Protein AF-H0WYI9-F1 (afdb_monomer_lite)

InterPro domains:
  IPR003443 Interleukin-15/Interleukin-21 family [PTHR14356] (4-104)
  IPR009079 Four-helical cytokine-like, core [G3DSA:1.20.1250.70] (22-113)
  IPR009079 Four-helical cytokine-like, core [SSF47266] (25-111)

Sequence (113 aa):
MQRIVICLMVIFLGTLVHKSSSQHQDRFMIRLRQLIDIVDQLKNYVNFLDPESLPAPQDVKRHCEQSAFSCFQETRLKPANAGNNEKTINLLIKKLKRKLPLTNTGRQRKHRL

Foldseek 3Di:
DVVVVVVVVVVVVVVVVPPCQVVLVVQLVVLVVVLVVLVVVVVVCPVQKDPDDADQDDPQDPPCVLVNLQSVLPTPIATHPCVPCRVVNVVSNVSSNDDGRDHPVVVVVVVPD

Organism: Otolemur garnettii (NCBI:txid30611)

Radius of gyration: 22.05 Å; chains: 1; bounding box: 76×28×42 Å

pLDDT: mean 79.28, std 16.28, range [38.94, 96.25]

Secondary structure (DSSP, 8-state):
-HHHHHHHHHHHHHHGGG-HHHHHHHHHHHHHHHHHHHHHHHHTTGGGB---------SPPTT-HHHHHHHHHHS---BSS-GGGHHHHHHHHHHHHSPPPP-HHHHGGGG--

Structure (mmCIF, N/CA/C/O backbone):
data_AF-H0WYI9-F1
#
_entry.id   AF-H0WYI9-F1
#
loop_
_atom_site.group_PDB
_atom_site.id
_atom_site.type_symbol
_atom_site.label_atom_id
_atom_site.label_alt_id
_atom_site.label_comp_id
_atom_site.label_asym_id
_atom_site.label_entity_id
_atom_site.label_seq_id
_atom_site.pdbx_PDB_ins_code
_atom_site.Cartn_x
_atom_site.Cartn_y
_atom_site.Cartn_z
_atom_site.occupancy
_atom_site.B_iso_or_equiv
_atom_site.auth_seq_id
_atom_site.auth_comp_id
_atom_site.auth_asym_id
_atom_site.auth_atom_id
_atom_site.pdbx_PDB_model_num
ATOM 1 N N . MET A 1 1 ? 59.918 14.418 4.887 1.00 56.28 1 MET A N 1
ATOM 2 C CA . MET A 1 1 ? 58.907 13.370 5.163 1.00 56.28 1 MET A CA 1
ATOM 3 C C . MET A 1 1 ? 57.542 13.907 5.611 1.00 56.28 1 MET A C 1
ATOM 5 O O . MET A 1 1 ? 56.546 13.416 5.108 1.00 56.28 1 MET A O 1
ATOM 9 N N . GLN A 1 2 ? 57.440 14.923 6.480 1.00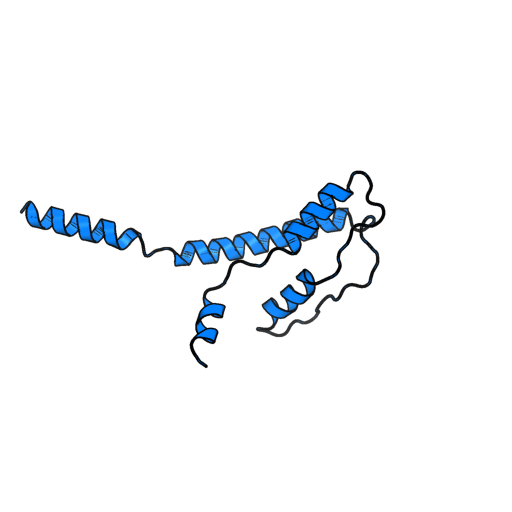 59.66 2 GLN A N 1
ATOM 10 C CA . GLN A 1 2 ? 56.139 15.397 7.010 1.00 59.66 2 GLN A CA 1
ATOM 11 C C . GLN A 1 2 ? 55.161 15.985 5.968 1.00 59.66 2 GLN A C 1
ATOM 13 O O . GLN A 1 2 ? 53.961 15.750 6.067 1.00 59.66 2 GLN A O 1
ATOM 18 N N . ARG A 1 3 ? 55.642 16.699 4.936 1.00 62.12 3 ARG A N 1
ATOM 19 C CA . ARG A 1 3 ? 54.761 17.319 3.919 1.00 62.12 3 ARG A CA 1
ATOM 20 C C . ARG A 1 3 ? 53.979 16.299 3.073 1.00 62.12 3 ARG A C 1
ATOM 22 O O . ARG A 1 3 ? 52.841 16.566 2.713 1.00 62.12 3 ARG A O 1
ATOM 29 N N . ILE A 1 4 ? 54.552 15.120 2.816 1.00 69.94 4 ILE A N 1
ATOM 30 C CA . ILE A 1 4 ? 53.912 14.048 2.028 1.00 69.94 4 ILE A CA 1
ATOM 31 C C . ILE A 1 4 ? 52.753 13.416 2.814 1.00 69.94 4 ILE A C 1
ATOM 33 O O . ILE A 1 4 ? 51.698 13.145 2.249 1.00 69.94 4 ILE A O 1
ATOM 37 N N . VAL A 1 5 ? 52.919 13.246 4.130 1.00 66.00 5 VAL A N 1
ATOM 38 C CA . VAL A 1 5 ? 51.889 12.677 5.016 1.00 66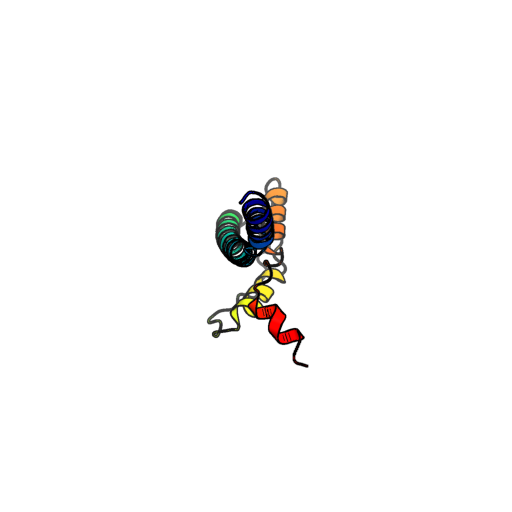.00 5 VAL A CA 1
ATOM 39 C C . VAL A 1 5 ? 50.652 13.578 5.069 1.00 66.00 5 VAL A C 1
ATOM 41 O O . VAL A 1 5 ? 49.529 13.085 5.013 1.00 66.00 5 VAL A O 1
ATOM 44 N N . ILE A 1 6 ? 50.854 14.900 5.098 1.00 67.69 6 ILE A N 1
ATOM 45 C CA . ILE A 1 6 ? 49.763 15.885 5.083 1.00 67.69 6 ILE A CA 1
ATOM 46 C C . ILE A 1 6 ? 48.995 15.819 3.755 1.00 67.69 6 ILE A C 1
ATOM 48 O O . ILE A 1 6 ? 47.768 15.766 3.763 1.00 67.69 6 ILE A O 1
ATOM 52 N N . CYS A 1 7 ? 49.691 15.752 2.616 1.00 63.34 7 CYS A N 1
ATOM 53 C CA . CYS A 1 7 ? 49.038 15.618 1.310 1.00 63.34 7 CYS A CA 1
ATOM 54 C C . CYS A 1 7 ? 48.232 14.315 1.191 1.00 63.34 7 CYS A C 1
ATOM 56 O O . CYS A 1 7 ? 47.116 14.337 0.676 1.00 63.34 7 CYS A O 1
ATOM 58 N N . LEU A 1 8 ? 48.752 13.199 1.713 1.00 65.94 8 LEU A N 1
ATOM 59 C CA . LEU A 1 8 ? 48.025 11.928 1.738 1.00 65.94 8 LEU A CA 1
ATOM 60 C C . LEU A 1 8 ? 46.772 12.005 2.623 1.00 65.94 8 LEU A C 1
ATOM 62 O O . LEU A 1 8 ? 45.712 11.548 2.199 1.00 65.94 8 LEU A O 1
ATOM 66 N N . MET A 1 9 ? 46.841 12.646 3.796 1.00 64.12 9 MET A N 1
ATOM 67 C CA . MET A 1 9 ? 45.665 12.841 4.659 1.00 64.12 9 MET A CA 1
ATOM 68 C C . MET A 1 9 ? 44.536 13.605 3.951 1.00 64.12 9 MET A C 1
ATOM 70 O O . MET A 1 9 ? 43.377 13.203 4.041 1.00 64.12 9 MET A O 1
ATOM 74 N N . VAL A 1 10 ? 44.858 14.659 3.194 1.00 63.19 10 VAL A N 1
ATOM 75 C CA . VAL A 1 10 ? 43.852 15.452 2.461 1.00 63.19 10 VAL A CA 1
ATOM 76 C C . VAL A 1 10 ? 43.181 14.632 1.348 1.00 63.19 10 VAL A C 1
ATOM 78 O O . VAL A 1 10 ? 41.969 14.737 1.152 1.00 63.19 10 VAL A O 1
ATOM 81 N N . ILE A 1 11 ? 43.927 13.757 0.664 1.00 62.38 11 ILE A N 1
ATOM 82 C CA . ILE A 1 11 ? 43.381 12.867 -0.377 1.00 62.38 11 ILE A CA 1
ATOM 83 C C . ILE A 1 11 ? 42.429 11.820 0.235 1.00 62.38 11 ILE A C 1
ATOM 85 O O . ILE A 1 11 ? 41.360 11.546 -0.319 1.00 62.38 11 ILE A O 1
ATOM 89 N N . PHE A 1 12 ? 42.759 11.267 1.407 1.00 55.88 12 PHE A N 1
ATOM 90 C CA . PHE A 1 12 ? 41.886 10.311 2.101 1.00 55.88 12 PHE A CA 1
ATOM 91 C C . PHE A 1 12 ? 40.624 10.963 2.693 1.00 55.88 12 PHE A C 1
ATOM 93 O O . PHE A 1 12 ? 39.555 10.355 2.646 1.00 55.88 12 PHE A O 1
ATOM 100 N N . LEU A 1 13 ? 40.694 12.212 3.170 1.00 58.38 13 LEU A N 1
ATOM 101 C CA . LEU A 1 13 ? 39.500 12.948 3.613 1.00 58.38 13 LEU A CA 1
ATOM 102 C C . LEU A 1 13 ? 38.566 13.327 2.448 1.00 58.38 13 LEU A C 1
ATOM 104 O O . LEU A 1 13 ? 37.346 13.304 2.615 1.00 58.38 13 LEU A O 1
ATOM 108 N N . GLY A 1 14 ? 39.106 13.626 1.262 1.00 54.44 14 GLY A N 1
ATOM 109 C CA . GLY A 1 14 ? 38.304 13.966 0.078 1.00 54.44 14 GLY A CA 1
ATOM 110 C C . GLY A 1 14 ? 37.575 12.776 -0.564 1.00 54.44 14 GLY A C 1
ATOM 111 O O . GLY A 1 14 ? 36.521 12.948 -1.175 1.00 54.44 14 GLY A O 1
ATOM 112 N N . THR A 1 15 ? 38.091 11.554 -0.407 1.00 54.62 15 THR A N 1
ATOM 113 C CA . THR A 1 15 ? 37.552 10.347 -1.068 1.00 54.62 15 THR A CA 1
ATOM 114 C C . THR A 1 15 ? 36.407 9.668 -0.307 1.00 54.62 15 THR A C 1
ATOM 116 O O . THR A 1 15 ? 35.637 8.910 -0.901 1.00 54.62 15 THR A O 1
ATOM 119 N N . LEU A 1 16 ? 36.206 9.988 0.977 1.00 52.66 16 LEU A N 1
ATOM 120 C CA . LEU A 1 16 ? 35.106 9.445 1.791 1.00 52.66 16 LEU A CA 1
ATOM 121 C C . LEU A 1 16 ? 33.715 9.980 1.402 1.00 52.66 16 LEU A C 1
ATOM 123 O O . LEU A 1 16 ? 32.702 9.375 1.750 1.00 52.66 16 LEU A O 1
ATOM 127 N N . VAL A 1 17 ? 33.642 11.066 0.627 1.00 52.84 17 VAL A N 1
ATOM 128 C CA . VAL A 1 17 ? 32.374 11.698 0.211 1.00 52.84 17 VAL A CA 1
ATOM 129 C C . VAL A 1 17 ? 31.723 10.992 -0.996 1.00 52.84 17 VAL A C 1
ATOM 131 O O . VAL A 1 17 ? 30.583 11.284 -1.351 1.00 52.84 17 VAL A O 1
ATOM 134 N N . HIS A 1 18 ? 32.389 10.025 -1.638 1.00 49.97 18 HIS A N 1
ATOM 135 C CA . HIS A 1 18 ? 31.904 9.403 -2.885 1.00 49.97 18 HIS A CA 1
ATOM 136 C C . HIS A 1 18 ? 31.195 8.044 -2.739 1.00 49.97 18 HIS A C 1
ATOM 138 O O . HIS A 1 18 ? 30.961 7.358 -3.732 1.00 49.97 18 HIS A O 1
ATOM 144 N N . LYS A 1 19 ? 30.752 7.661 -1.533 1.00 48.06 19 LYS A N 1
ATOM 145 C CA . LYS A 1 19 ? 30.057 6.376 -1.289 1.00 48.06 19 LYS A CA 1
ATOM 146 C C . LYS A 1 19 ? 28.546 6.503 -1.021 1.00 48.06 19 LYS A C 1
ATOM 148 O O . LYS A 1 19 ? 27.987 5.764 -0.221 1.00 48.06 19 LYS A O 1
ATOM 153 N N . SER A 1 20 ? 27.857 7.427 -1.694 1.00 54.81 20 SER A N 1
ATOM 154 C CA . SER A 1 20 ? 26.411 7.664 -1.497 1.00 54.81 20 SER A CA 1
ATOM 155 C C . SER A 1 20 ? 25.484 6.718 -2.281 1.00 54.81 20 SER A C 1
ATOM 157 O O . SER A 1 20 ? 24.269 6.738 -2.071 1.00 54.81 20 SER A O 1
ATOM 159 N N . SER A 1 21 ? 26.014 5.876 -3.181 1.00 56.03 21 SER A N 1
ATOM 160 C CA . SER A 1 21 ? 25.177 5.023 -4.043 1.00 56.03 21 SER A CA 1
ATOM 161 C C . SER A 1 21 ? 24.567 3.818 -3.312 1.00 56.03 21 SER A C 1
ATOM 163 O O . SER A 1 21 ? 23.401 3.503 -3.561 1.00 56.03 21 SER A O 1
ATOM 165 N N . SER A 1 22 ? 25.294 3.194 -2.375 1.00 58.06 22 SER A N 1
ATOM 166 C CA . SER A 1 22 ? 24.804 2.039 -1.603 1.00 58.06 22 SER A CA 1
ATOM 167 C C . SER A 1 22 ? 23.662 2.432 -0.666 1.00 58.06 22 SER A C 1
ATOM 169 O O . SER A 1 22 ? 22.606 1.805 -0.675 1.00 58.06 22 SER A O 1
ATOM 171 N N . GLN A 1 23 ? 23.801 3.565 0.031 1.00 62.31 23 GLN A N 1
ATOM 172 C CA . GLN A 1 23 ? 22.773 4.086 0.937 1.00 62.31 23 GLN A CA 1
ATOM 173 C C . GLN A 1 23 ? 21.431 4.352 0.223 1.00 62.31 23 GLN A C 1
ATOM 175 O O . GLN A 1 23 ? 20.361 4.263 0.830 1.00 62.31 23 GLN A O 1
ATOM 180 N N . HIS A 1 24 ? 21.457 4.677 -1.075 1.00 59.62 24 HIS A N 1
ATOM 181 C CA . HIS A 1 24 ? 20.240 4.913 -1.853 1.00 59.62 24 HIS A CA 1
ATOM 182 C C . HIS A 1 24 ? 19.499 3.615 -2.208 1.00 59.62 24 HIS A C 1
ATOM 184 O O . HIS A 1 24 ? 18.270 3.569 -2.101 1.00 59.62 24 HIS A O 1
ATOM 190 N N . GLN A 1 25 ? 20.232 2.558 -2.582 1.00 65.88 25 GLN A N 1
ATOM 191 C CA . GLN A 1 25 ? 19.657 1.226 -2.810 1.00 65.88 25 GLN A CA 1
ATOM 192 C C . GLN A 1 25 ? 19.065 0.650 -1.521 1.00 65.88 25 GLN A C 1
ATOM 194 O O . GLN A 1 25 ? 17.937 0.148 -1.541 1.00 65.88 25 GLN A O 1
ATOM 199 N N . ASP A 1 26 ? 19.752 0.831 -0.393 1.00 79.50 26 ASP A N 1
ATOM 200 C CA . ASP A 1 26 ? 19.247 0.416 0.916 1.00 79.50 26 ASP A CA 1
ATOM 201 C C . ASP A 1 26 ? 17.920 1.110 1.240 1.00 79.50 26 ASP A C 1
ATOM 203 O O . ASP A 1 26 ? 16.947 0.465 1.632 1.00 79.50 26 ASP A O 1
ATOM 207 N N . ARG A 1 27 ? 17.819 2.422 0.984 1.00 84.75 27 ARG A N 1
ATOM 208 C CA . ARG A 1 27 ? 16.591 3.190 1.240 1.00 84.75 27 ARG A CA 1
ATOM 209 C C . ARG A 1 27 ? 15.403 2.709 0.407 1.00 84.75 27 ARG A C 1
ATOM 211 O O . ARG A 1 27 ? 14.275 2.708 0.904 1.00 84.75 27 ARG A O 1
ATOM 218 N N . PHE A 1 28 ? 15.636 2.324 -0.846 1.00 85.06 28 PHE A N 1
ATOM 219 C CA . PHE A 1 28 ? 14.595 1.771 -1.711 1.00 85.06 28 PHE A CA 1
ATOM 220 C C . PHE A 1 28 ? 14.098 0.415 -1.193 1.00 85.06 28 PHE A C 1
A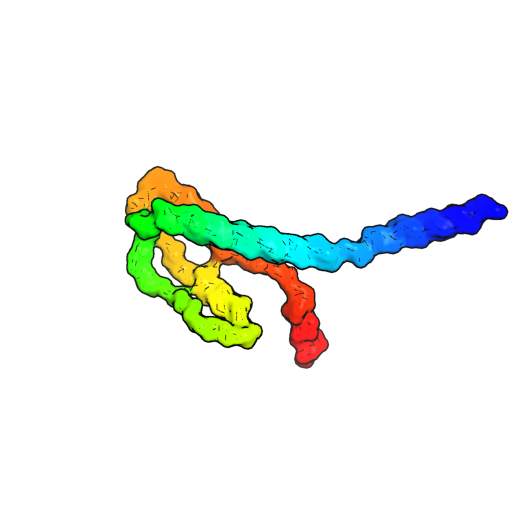TOM 222 O O . PHE A 1 28 ? 12.893 0.228 -1.024 1.00 85.06 28 PHE A O 1
ATOM 229 N N . MET A 1 29 ? 15.012 -0.495 -0.850 1.00 85.88 29 MET A N 1
ATOM 230 C CA . MET A 1 29 ? 14.649 -1.819 -0.332 1.00 85.88 29 MET A CA 1
ATOM 231 C C . MET A 1 29 ? 13.956 -1.745 1.031 1.00 85.88 29 MET A C 1
ATOM 233 O O . MET A 1 29 ? 12.957 -2.431 1.254 1.00 85.88 29 MET A O 1
ATOM 237 N N . ILE A 1 30 ? 14.419 -0.861 1.920 1.00 90.75 30 ILE A N 1
ATOM 238 C CA . ILE A 1 30 ? 13.746 -0.571 3.194 1.00 90.75 30 ILE A CA 1
ATOM 239 C C . ILE A 1 30 ? 12.310 -0.112 2.936 1.00 90.75 30 ILE A C 1
ATOM 241 O O . ILE A 1 30 ? 11.378 -0.580 3.590 1.00 90.75 30 ILE A O 1
ATOM 245 N N . ARG A 1 31 ? 12.110 0.773 1.954 1.00 92.06 31 ARG A N 1
ATOM 246 C CA . ARG A 1 31 ? 10.780 1.272 1.614 1.00 92.06 31 ARG A CA 1
ATOM 247 C C . ARG A 1 31 ? 9.856 0.170 1.092 1.00 92.06 31 ARG A C 1
ATOM 249 O O . ARG A 1 31 ? 8.685 0.172 1.463 1.00 92.06 31 ARG A O 1
ATOM 256 N N . LEU A 1 32 ? 10.352 -0.754 0.272 1.00 89.56 32 LEU A N 1
ATOM 257 C CA . LEU A 1 32 ? 9.557 -1.891 -0.205 1.00 89.56 32 LEU A CA 1
ATOM 258 C C . LEU A 1 32 ? 9.113 -2.797 0.947 1.00 89.56 32 LEU A C 1
ATOM 260 O O . LEU A 1 32 ? 7.938 -3.141 1.028 1.00 89.56 32 LEU A O 1
ATOM 264 N N . ARG A 1 33 ? 10.015 -3.108 1.886 1.00 92.56 33 ARG A N 1
ATOM 265 C CA . ARG A 1 33 ? 9.664 -3.885 3.088 1.00 92.56 33 ARG A CA 1
ATOM 266 C C . ARG A 1 33 ? 8.591 -3.187 3.922 1.00 92.56 33 ARG A C 1
ATOM 268 O O . ARG A 1 33 ? 7.620 -3.816 4.318 1.00 92.56 33 ARG A O 1
ATOM 275 N N . GLN A 1 34 ? 8.727 -1.875 4.122 1.00 93.38 34 GLN A N 1
ATOM 276 C CA . GLN A 1 34 ? 7.714 -1.080 4.821 1.00 93.38 34 GLN A CA 1
ATOM 277 C C . GLN A 1 34 ? 6.360 -1.094 4.109 1.00 93.38 34 GLN A C 1
ATOM 279 O O . GLN A 1 34 ? 5.331 -1.080 4.769 1.00 93.38 34 GLN A O 1
ATOM 284 N N . LEU A 1 35 ? 6.338 -1.079 2.774 1.00 93.75 35 LEU A N 1
ATOM 285 C CA . LEU A 1 35 ? 5.089 -1.139 2.015 1.00 93.75 35 LEU A CA 1
ATOM 286 C C . LEU A 1 35 ? 4.369 -2.475 2.215 1.00 93.75 35 LEU A C 1
ATOM 288 O O . LEU A 1 35 ? 3.156 -2.462 2.392 1.00 93.75 35 LEU A O 1
ATOM 292 N N . ILE A 1 36 ? 5.104 -3.589 2.248 1.00 93.94 36 ILE A N 1
ATOM 293 C CA . ILE A 1 36 ? 4.540 -4.914 2.543 1.00 93.94 36 ILE A CA 1
ATOM 294 C C . ILE A 1 36 ? 3.915 -4.928 3.945 1.00 93.94 36 ILE A C 1
ATOM 296 O O . ILE A 1 36 ? 2.762 -5.318 4.083 1.00 93.94 36 ILE A O 1
ATOM 300 N N . ASP A 1 37 ? 4.631 -4.424 4.953 1.00 96.00 37 ASP A N 1
ATOM 301 C CA . ASP A 1 37 ? 4.136 -4.324 6.335 1.00 96.00 37 ASP A CA 1
ATOM 302 C C . ASP A 1 37 ? 2.894 -3.415 6.453 1.00 96.00 37 ASP A C 1
ATOM 304 O O . ASP A 1 37 ? 1.908 -3.771 7.090 1.00 96.00 37 ASP A O 1
ATOM 308 N N . ILE A 1 38 ? 2.878 -2.269 5.762 1.00 94.50 38 ILE A N 1
ATOM 309 C CA . ILE A 1 38 ? 1.702 -1.381 5.714 1.00 94.50 38 ILE A CA 1
ATOM 310 C C . ILE A 1 38 ? 0.490 -2.090 5.102 1.00 94.50 38 ILE A C 1
ATOM 312 O O . ILE A 1 38 ? -0.620 -1.940 5.613 1.00 94.50 38 ILE A O 1
ATOM 316 N N . VAL A 1 39 ? 0.682 -2.821 3.999 1.00 93.12 39 VAL A N 1
ATOM 317 C CA . VAL A 1 39 ? -0.401 -3.579 3.357 1.00 93.12 39 VAL A CA 1
ATOM 318 C C . VAL A 1 39 ? -0.906 -4.668 4.294 1.00 93.12 39 VAL A C 1
ATOM 320 O O . VAL A 1 39 ? -2.115 -4.842 4.415 1.00 93.12 39 VAL A O 1
ATOM 323 N N . ASP A 1 40 ? -0.008 -5.361 4.990 1.00 96.25 40 ASP A N 1
ATOM 324 C CA . ASP A 1 40 ? -0.391 -6.404 5.935 1.00 96.25 40 ASP A CA 1
ATOM 325 C C . ASP A 1 40 ? -1.182 -5.845 7.125 1.00 96.25 40 ASP A C 1
ATOM 327 O O . ASP A 1 40 ? -2.239 -6.369 7.471 1.00 96.25 40 ASP A O 1
ATOM 331 N N . GLN A 1 41 ? -0.771 -4.692 7.658 1.00 95.62 41 GLN A N 1
ATOM 332 C CA . GLN A 1 41 ? -1.539 -3.973 8.676 1.00 95.62 41 GLN A CA 1
ATOM 333 C C . GLN A 1 41 ? -2.909 -3.514 8.162 1.00 95.62 41 GLN A C 1
ATOM 335 O O . GLN A 1 41 ? -3.889 -3.605 8.898 1.00 95.62 41 GLN A O 1
ATOM 340 N N . LEU A 1 42 ? -3.005 -3.037 6.914 1.00 92.75 42 LEU A N 1
ATOM 341 C CA . LEU A 1 42 ? -4.274 -2.606 6.315 1.00 92.75 42 LEU A CA 1
ATOM 342 C C . LEU A 1 42 ? -5.277 -3.755 6.147 1.00 92.75 42 LEU A C 1
ATOM 344 O O . LEU A 1 42 ? -6.475 -3.505 6.271 1.00 92.75 42 LEU A O 1
ATOM 348 N N . LYS A 1 43 ? -4.826 -5.001 5.935 1.00 93.06 43 LYS A N 1
ATOM 349 C CA . LYS A 1 43 ? -5.724 -6.171 5.858 1.00 93.06 43 LYS A CA 1
ATOM 350 C C . LYS A 1 43 ? -6.559 -6.343 7.126 1.00 93.06 43 LYS A C 1
ATOM 352 O O . LYS A 1 43 ? -7.736 -6.678 7.033 1.00 93.06 43 LYS A O 1
ATOM 357 N N . ASN A 1 44 ? -5.989 -6.039 8.293 1.00 94.81 44 ASN A N 1
ATOM 358 C CA . ASN A 1 44 ? -6.700 -6.115 9.575 1.00 94.81 44 ASN A CA 1
ATOM 359 C C . ASN A 1 44 ? -7.854 -5.105 9.681 1.00 94.81 44 ASN A C 1
ATOM 361 O O . ASN A 1 44 ? -8.715 -5.238 10.547 1.00 94.81 44 ASN A O 1
ATOM 365 N N . TYR A 1 45 ? -7.886 -4.106 8.796 1.00 92.75 45 TYR A N 1
ATOM 366 C CA . TYR A 1 45 ? -8.917 -3.078 8.748 1.00 92.75 45 TYR A CA 1
ATOM 367 C C . TYR A 1 45 ? -9.830 -3.194 7.524 1.00 92.75 45 TYR A C 1
ATOM 369 O O . TYR A 1 45 ? -10.574 -2.255 7.267 1.00 92.75 45 TYR A O 1
ATOM 377 N N . VAL A 1 46 ? -9.816 -4.310 6.779 1.00 91.31 46 VAL A N 1
ATOM 378 C CA . VAL A 1 46 ? -10.567 -4.443 5.513 1.00 91.31 46 VAL A CA 1
ATOM 379 C C . VAL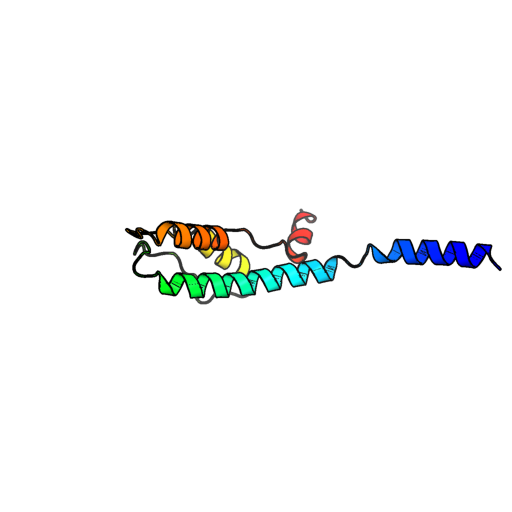 A 1 46 ? -12.065 -4.140 5.651 1.00 91.31 46 VAL A C 1
ATOM 381 O O . VAL A 1 46 ? -12.644 -3.512 4.775 1.00 91.31 46 VAL A O 1
ATOM 384 N N . ASN A 1 47 ? -12.666 -4.476 6.796 1.00 91.94 47 ASN A N 1
ATOM 385 C CA . ASN A 1 47 ? -14.080 -4.210 7.090 1.00 91.94 47 ASN A CA 1
ATOM 386 C C . ASN A 1 47 ? -14.397 -2.722 7.337 1.00 91.94 47 ASN A C 1
ATOM 388 O O . ASN A 1 47 ? -15.561 -2.340 7.380 1.00 91.94 47 ASN A O 1
ATOM 392 N N . PHE A 1 48 ? -13.368 -1.896 7.532 1.00 92.06 48 PHE A N 1
ATOM 393 C CA . PHE A 1 48 ? -13.457 -0.449 7.741 1.00 92.06 48 PHE A CA 1
ATOM 394 C C . PHE A 1 48 ? -12.933 0.336 6.531 1.00 92.06 48 PHE A C 1
ATOM 396 O O . PHE A 1 48 ? -12.646 1.530 6.645 1.00 92.06 48 PHE A O 1
ATOM 403 N N . LEU A 1 49 ? -12.732 -0.331 5.393 1.00 90.69 49 LEU A N 1
ATOM 404 C CA . LEU A 1 49 ? -12.347 0.283 4.127 1.00 90.69 49 LEU A CA 1
ATOM 405 C C . LEU A 1 49 ? -13.562 0.332 3.202 1.00 90.69 49 LEU A C 1
ATOM 407 O O . LEU A 1 49 ? -14.447 -0.518 3.274 1.00 90.69 49 LEU A O 1
ATOM 411 N N . ASP A 1 50 ? -13.600 1.349 2.348 1.00 89.00 50 ASP A N 1
ATOM 412 C CA . ASP A 1 50 ? -14.625 1.479 1.315 1.00 89.00 50 ASP A CA 1
ATOM 413 C C . ASP A 1 50 ? -14.591 0.242 0.391 1.00 89.00 50 ASP A C 1
ATOM 415 O O . ASP A 1 50 ? -13.517 -0.074 -0.133 1.00 89.00 50 ASP A O 1
ATOM 419 N N . PRO A 1 51 ? -15.717 -0.477 0.195 1.00 83.19 51 PRO A N 1
ATOM 420 C CA . PRO A 1 51 ? -15.776 -1.672 -0.648 1.00 83.19 51 PRO A CA 1
ATOM 421 C C . PRO A 1 51 ? -15.669 -1.382 -2.157 1.00 83.19 51 PRO A C 1
ATOM 423 O O . PRO A 1 51 ? -15.867 -2.292 -2.964 1.00 83.19 51 PRO A O 1
ATOM 426 N N . GLU A 1 52 ? -15.377 -0.140 -2.561 1.00 85.19 52 GLU A N 1
ATOM 427 C CA . GLU A 1 52 ? -15.115 0.236 -3.953 1.00 85.19 52 GLU A CA 1
ATOM 428 C C . GLU A 1 52 ? -14.110 -0.722 -4.622 1.00 85.19 52 GLU A C 1
ATOM 430 O O . GLU A 1 52 ? -13.049 -1.047 -4.083 1.00 85.19 52 GLU A O 1
ATOM 435 N N . SER A 1 53 ? -14.436 -1.169 -5.838 1.00 79.81 53 SER A N 1
ATOM 436 C CA . SER A 1 53 ? -13.519 -1.985 -6.631 1.00 79.81 53 SER A CA 1
ATOM 437 C C . SER A 1 53 ? -12.321 -1.135 -7.054 1.00 79.81 53 SER A C 1
ATOM 439 O O . SER A 1 53 ? -12.441 -0.214 -7.863 1.00 79.81 53 SER A O 1
ATOM 441 N N . LEU A 1 54 ? -11.155 -1.434 -6.486 1.00 87.88 54 LEU A N 1
ATOM 442 C CA . LEU A 1 54 ? -9.915 -0.733 -6.792 1.00 87.88 54 LEU A CA 1
ATOM 443 C C . LEU A 1 54 ? -9.141 -1.456 -7.901 1.00 87.88 54 LEU A C 1
ATOM 445 O O . LEU A 1 54 ? -9.106 -2.689 -7.927 1.00 87.88 54 LEU A O 1
ATOM 449 N N . PRO A 1 55 ? -8.459 -0.719 -8.795 1.00 86.31 55 PRO A N 1
ATOM 450 C CA . PRO A 1 55 ? -7.631 -1.339 -9.813 1.00 86.31 55 PRO A CA 1
ATOM 451 C C . PRO A 1 55 ? -6.460 -2.067 -9.146 1.00 86.31 55 PRO A C 1
ATOM 453 O O . PRO A 1 55 ? -5.647 -1.466 -8.442 1.00 86.31 55 PRO A O 1
ATOM 456 N N . ALA A 1 56 ? -6.371 -3.368 -9.402 1.00 89.25 56 ALA A N 1
ATOM 457 C CA . ALA A 1 56 ? -5.310 -4.234 -8.911 1.00 89.25 56 ALA A CA 1
ATOM 458 C C . ALA A 1 56 ? -4.623 -4.910 -10.106 1.00 89.25 56 ALA A C 1
ATOM 460 O O . ALA A 1 56 ? -5.099 -5.946 -10.569 1.00 89.25 56 ALA A O 1
ATOM 461 N N . PRO A 1 57 ? -3.540 -4.319 -10.648 1.00 90.31 57 PRO A N 1
ATOM 462 C CA . PRO A 1 57 ? -2.763 -4.932 -11.718 1.00 90.31 57 PRO A CA 1
ATOM 463 C C . PRO A 1 57 ? -2.347 -6.372 -11.382 1.00 90.31 57 PRO A C 1
ATOM 465 O O . PRO A 1 57 ? -1.673 -6.608 -10.379 1.00 90.31 57 PRO A O 1
ATOM 468 N N . GLN A 1 58 ? -2.729 -7.313 -12.244 1.00 91.06 58 GLN A N 1
ATOM 469 C CA . GLN A 1 58 ? -2.308 -8.717 -12.211 1.00 91.06 58 GLN A CA 1
ATOM 470 C C . GLN A 1 58 ? -1.362 -8.987 -13.389 1.00 91.06 58 GLN A C 1
ATOM 472 O O . GLN A 1 58 ? -1.367 -8.236 -14.366 1.00 91.06 58 GLN A O 1
ATOM 477 N N . ASP A 1 59 ? -0.513 -10.012 -13.272 1.00 92.56 59 ASP A N 1
ATOM 478 C CA . ASP A 1 59 ? 0.414 -10.451 -14.331 1.00 92.56 59 ASP A CA 1
ATOM 479 C C . ASP A 1 59 ? 1.257 -9.319 -14.942 1.00 92.56 59 ASP A C 1
ATOM 481 O O . ASP A 1 59 ? 1.412 -9.176 -16.160 1.00 92.56 59 ASP A O 1
ATOM 485 N N . VAL A 1 60 ? 1.807 -8.470 -14.070 1.00 91.19 60 VAL A N 1
ATOM 486 C CA . VAL A 1 60 ? 2.588 -7.302 -14.479 1.00 91.19 60 VAL A CA 1
ATOM 487 C C . VAL A 1 60 ? 3.805 -7.745 -15.289 1.00 91.19 60 VAL A C 1
ATOM 489 O O . VAL A 1 60 ? 4.689 -8.447 -14.796 1.00 91.19 60 VAL A O 1
ATOM 492 N N . LYS A 1 61 ? 3.868 -7.293 -16.546 1.00 92.50 61 LYS A N 1
ATOM 493 C CA . LYS A 1 61 ? 5.001 -7.551 -17.439 1.00 92.50 61 LYS A CA 1
ATOM 494 C C . LYS A 1 61 ? 6.291 -6.984 -16.851 1.00 92.50 61 LYS A C 1
ATOM 496 O O . LYS A 1 61 ? 6.300 -5.930 -16.213 1.00 92.50 61 LYS A O 1
ATOM 501 N N . ARG A 1 62 ? 7.403 -7.656 -17.149 1.00 90.00 62 ARG A N 1
ATOM 502 C CA . ARG A 1 62 ? 8.744 -7.192 -16.782 1.00 90.00 62 ARG A CA 1
ATOM 503 C C . ARG A 1 62 ? 8.958 -5.747 -17.250 1.00 90.00 62 ARG A C 1
ATOM 505 O O . ARG A 1 62 ? 8.646 -5.427 -18.396 1.00 90.00 62 ARG A O 1
ATOM 512 N N . HIS A 1 63 ? 9.523 -4.906 -16.387 1.00 87.38 63 HIS A N 1
ATOM 513 C CA . HIS A 1 63 ? 9.736 -3.461 -16.580 1.00 87.38 63 HIS A CA 1
ATOM 514 C C . HIS A 1 63 ? 8.487 -2.566 -16.482 1.00 87.38 63 HIS A C 1
ATOM 516 O O . HIS A 1 63 ? 8.616 -1.344 -16.595 1.00 87.38 63 HIS A O 1
ATOM 522 N N . CYS A 1 64 ? 7.300 -3.125 -16.225 1.00 88.00 64 CYS A N 1
ATOM 523 C CA . CYS A 1 64 ? 6.083 -2.360 -15.932 1.00 88.00 64 CYS A CA 1
ATOM 524 C C . CYS A 1 64 ? 5.797 -2.246 -14.425 1.00 88.00 64 CYS A C 1
ATOM 526 O O . CYS A 1 64 ? 4.780 -1.671 -14.043 1.00 88.00 64 CYS A O 1
ATOM 528 N N . GLU A 1 65 ? 6.676 -2.750 -13.557 1.00 88.38 65 GLU A N 1
ATOM 529 C CA . GLU A 1 65 ? 6.432 -2.879 -12.115 1.00 88.38 65 GLU A CA 1
ATOM 530 C C . GLU A 1 65 ? 6.250 -1.519 -11.439 1.00 88.38 65 GLU A C 1
ATOM 532 O O . GLU A 1 65 ? 5.371 -1.357 -10.598 1.00 88.38 65 GLU A O 1
ATOM 537 N N . GLN A 1 66 ? 7.041 -0.514 -11.831 1.00 86.81 66 GLN A N 1
ATOM 538 C CA . GLN A 1 66 ? 6.903 0.842 -11.287 1.00 86.81 66 GLN A CA 1
ATOM 539 C C . GLN A 1 66 ? 5.585 1.494 -11.711 1.00 86.81 66 GLN A C 1
ATOM 541 O O . GLN A 1 66 ? 4.936 2.138 -10.892 1.00 86.81 66 GLN A O 1
ATOM 546 N N . SER A 1 67 ? 5.175 1.304 -12.967 1.00 88.00 67 SER A N 1
ATOM 547 C CA . SER A 1 67 ? 3.902 1.818 -13.477 1.00 88.00 67 SER A CA 1
ATOM 548 C C . SER A 1 67 ? 2.716 1.125 -12.810 1.00 88.00 67 SER A C 1
ATOM 550 O O . SER A 1 67 ? 1.798 1.797 -12.352 1.00 88.00 67 SER A O 1
ATOM 552 N N . ALA A 1 68 ? 2.768 -0.201 -12.670 1.00 90.94 68 ALA A N 1
ATOM 553 C CA . ALA A 1 68 ? 1.762 -0.961 -11.938 1.00 90.94 68 ALA A CA 1
ATOM 554 C C . ALA A 1 68 ? 1.694 -0.528 -10.466 1.00 90.94 68 ALA A C 1
ATOM 556 O O . ALA A 1 68 ? 0.608 -0.349 -9.920 1.00 90.94 68 ALA A O 1
ATOM 557 N N . PHE A 1 69 ? 2.845 -0.282 -9.832 1.00 89.81 69 PHE A N 1
ATOM 558 C CA . PHE A 1 69 ? 2.892 0.258 -8.478 1.00 89.81 69 PHE A CA 1
ATOM 559 C C . PHE A 1 69 ? 2.229 1.638 -8.383 1.00 89.81 69 PHE A C 1
ATOM 561 O O . PHE A 1 69 ? 1.469 1.879 -7.448 1.00 89.81 69 PHE A O 1
ATOM 568 N N . SER A 1 70 ? 2.451 2.528 -9.355 1.00 88.88 70 SER A N 1
ATOM 569 C CA . SER A 1 70 ? 1.762 3.823 -9.410 1.00 88.88 70 SER A CA 1
ATOM 570 C C . SER A 1 70 ? 0.240 3.676 -9.469 1.00 88.88 70 SER A C 1
ATOM 572 O O . SER A 1 70 ? -0.436 4.407 -8.747 1.00 88.88 70 SER A O 1
ATOM 574 N N . CYS A 1 71 ? -0.299 2.689 -10.200 1.00 89.19 71 CYS A N 1
ATOM 575 C CA . CYS A 1 71 ? -1.739 2.405 -10.183 1.00 89.19 71 CYS A CA 1
ATOM 576 C C . CYS A 1 71 ? -2.246 2.168 -8.754 1.00 89.19 71 CYS A C 1
ATOM 578 O O . CYS A 1 71 ? -3.233 2.781 -8.357 1.00 89.19 71 CYS A O 1
ATOM 580 N N . PHE A 1 72 ? -1.529 1.369 -7.950 1.00 86.19 72 PHE A N 1
ATOM 581 C CA . PHE A 1 72 ? -1.871 1.139 -6.541 1.00 86.19 72 PHE A CA 1
ATOM 582 C C . PHE A 1 72 ? -1.822 2.424 -5.697 1.00 86.19 72 PHE A C 1
ATOM 584 O O . PHE A 1 72 ? -2.666 2.616 -4.820 1.00 86.19 72 PHE A O 1
ATOM 591 N N . GLN A 1 73 ? -0.870 3.329 -5.954 1.00 87.88 73 GLN A N 1
ATOM 592 C CA . GLN A 1 73 ? -0.752 4.592 -5.209 1.00 87.88 73 GLN A CA 1
ATOM 593 C C . GLN A 1 73 ? -1.852 5.604 -5.554 1.00 87.88 73 GLN A C 1
ATOM 595 O O . GLN A 1 73 ? -2.286 6.364 -4.684 1.00 87.88 73 GLN A O 1
ATOM 600 N N . GLU A 1 74 ? -2.294 5.622 -6.808 1.00 87.00 74 GLU A N 1
ATOM 601 C CA . GLU A 1 74 ? -3.311 6.549 -7.313 1.00 87.00 74 GLU A CA 1
ATOM 602 C C . GLU A 1 74 ? -4.740 6.101 -6.977 1.00 87.00 74 GLU A C 1
ATOM 604 O O . GLU A 1 74 ? -5.673 6.905 -7.045 1.00 87.00 74 GLU A O 1
ATOM 609 N N . THR A 1 75 ? -4.915 4.852 -6.532 1.00 85.94 75 THR A N 1
ATOM 610 C CA . THR A 1 75 ? -6.217 4.341 -6.096 1.00 85.94 75 THR A CA 1
ATOM 611 C C . THR A 1 75 ? -6.854 5.178 -4.988 1.00 85.94 75 THR A C 1
ATOM 613 O O . THR A 1 75 ? -6.209 5.749 -4.091 1.00 85.94 75 THR A O 1
ATOM 616 N N . ARG A 1 76 ? -8.185 5.228 -5.018 1.00 83.62 76 ARG A N 1
ATOM 617 C CA . ARG A 1 76 ? -9.004 5.933 -4.032 1.00 83.62 76 ARG A CA 1
ATOM 618 C C . ARG A 1 76 ? -9.288 5.071 -2.801 1.00 83.62 76 ARG A C 1
ATOM 620 O O . ARG A 1 76 ? -10.410 5.042 -2.326 1.00 83.62 76 ARG A O 1
ATOM 627 N N . LEU A 1 77 ? -8.258 4.442 -2.234 1.00 88.88 77 LEU A N 1
ATOM 628 C CA . LEU A 1 77 ? -8.392 3.767 -0.944 1.00 88.88 77 LEU A CA 1
ATOM 629 C C . LEU A 1 77 ? -8.819 4.778 0.134 1.00 88.88 77 LEU A C 1
ATOM 631 O O . LEU A 1 77 ? -8.128 5.785 0.343 1.00 88.88 77 LEU A O 1
ATOM 635 N N . LYS A 1 78 ? -9.959 4.515 0.779 1.00 90.06 78 LYS A N 1
ATOM 636 C CA . LYS A 1 78 ? -10.599 5.378 1.778 1.00 90.06 78 LYS A CA 1
ATOM 637 C C . LYS A 1 78 ? -11.136 4.541 2.945 1.00 90.06 78 LYS A C 1
ATOM 639 O O . LYS A 1 78 ? -11.547 3.403 2.724 1.00 90.06 78 LYS A O 1
ATOM 644 N N . PRO A 1 79 ? -11.144 5.083 4.172 1.00 91.06 79 PRO A N 1
ATOM 645 C CA . PRO A 1 79 ? -11.869 4.473 5.278 1.00 91.06 79 PRO A CA 1
ATOM 646 C C . PRO A 1 79 ? -13.388 4.606 5.077 1.00 91.06 79 PRO A C 1
ATOM 648 O O . PRO A 1 79 ? -13.860 5.626 4.576 1.00 91.06 79 PRO A O 1
ATOM 651 N N . ALA A 1 80 ? -14.145 3.612 5.533 1.00 90.19 80 ALA A N 1
ATOM 652 C CA . ALA A 1 80 ? -15.602 3.617 5.603 1.00 90.19 80 ALA A CA 1
ATOM 653 C C . ALA A 1 80 ? -16.037 3.312 7.042 1.00 90.19 80 ALA A C 1
ATOM 655 O O . ALA A 1 80 ? -15.712 2.257 7.582 1.00 90.19 80 ALA A O 1
ATOM 656 N N . ASN A 1 81 ? -16.748 4.251 7.676 1.00 81.94 81 ASN A N 1
ATOM 657 C CA . ASN A 1 81 ? -17.295 4.109 9.034 1.00 81.94 81 ASN A CA 1
ATOM 658 C C . ASN A 1 81 ? -16.282 3.583 10.078 1.00 81.94 81 ASN A C 1
ATOM 660 O O . ASN A 1 81 ? -16.612 2.773 10.940 1.00 81.94 81 ASN A O 1
ATOM 664 N N . ALA A 1 82 ? -15.029 4.042 10.006 1.00 83.00 82 ALA A N 1
ATOM 665 C CA . ALA A 1 82 ? -13.920 3.467 10.769 1.00 83.00 82 ALA A CA 1
ATOM 666 C C . ALA A 1 82 ? -13.845 3.897 12.249 1.00 83.00 82 ALA A C 1
ATOM 668 O O . ALA A 1 82 ? -13.024 3.359 12.995 1.00 83.00 82 ALA A O 1
ATOM 669 N N . GLY A 1 83 ? -14.664 4.861 12.688 1.00 89.06 83 GLY A N 1
ATOM 670 C CA . GLY A 1 83 ? -14.694 5.348 14.072 1.00 89.06 83 GLY A CA 1
ATOM 671 C C . GLY A 1 83 ? -13.293 5.655 14.619 1.00 89.06 83 GLY A C 1
ATOM 672 O O . GLY A 1 83 ? -12.515 6.388 14.010 1.00 89.06 83 GLY A O 1
ATOM 673 N N . ASN A 1 84 ? -12.924 5.032 15.741 1.00 90.44 84 ASN A N 1
ATOM 674 C CA . ASN A 1 84 ? -11.612 5.225 16.375 1.00 90.44 84 ASN A CA 1
ATOM 675 C C . ASN A 1 84 ? -10.421 4.763 15.509 1.00 90.44 84 ASN A C 1
ATOM 677 O O . ASN A 1 84 ? -9.308 5.265 15.683 1.00 90.44 84 ASN A O 1
ATOM 681 N N . ASN A 1 85 ? -10.638 3.849 14.559 1.00 91.88 85 ASN A N 1
ATOM 682 C CA . ASN A 1 85 ? -9.590 3.313 13.685 1.00 91.88 85 ASN A CA 1
ATOM 683 C C . ASN A 1 85 ? -9.282 4.233 12.496 1.00 91.88 85 ASN A C 1
ATOM 685 O O . ASN A 1 85 ? -8.254 4.061 11.838 1.00 91.88 85 ASN A O 1
ATOM 689 N N . GLU A 1 86 ? -10.128 5.233 12.231 1.00 93.31 86 GLU A N 1
ATOM 690 C CA . GLU A 1 86 ? -10.017 6.109 11.063 1.00 93.31 86 GLU A CA 1
ATOM 691 C C . GLU A 1 86 ? -8.650 6.803 10.984 1.00 93.31 86 GLU A C 1
ATOM 693 O O . GLU A 1 86 ? -8.015 6.833 9.928 1.00 93.31 86 GLU A O 1
ATOM 698 N N . LYS A 1 87 ? -8.143 7.308 12.116 1.00 94.44 87 LYS A N 1
ATOM 699 C CA . LYS A 1 87 ? -6.829 7.968 12.181 1.00 94.44 87 LYS A CA 1
ATOM 700 C C . LYS A 1 87 ? -5.694 7.020 11.793 1.00 94.44 87 LYS A C 1
ATOM 702 O O . LYS A 1 87 ? -4.804 7.407 11.034 1.00 94.44 87 LYS A O 1
ATOM 707 N N . THR A 1 88 ? -5.734 5.786 12.291 1.00 94.62 88 THR A N 1
ATOM 708 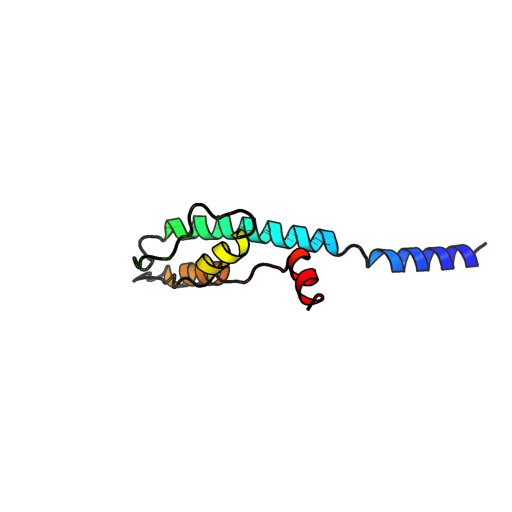C CA . THR A 1 88 ? -4.725 4.758 12.004 1.00 94.62 88 THR A CA 1
ATOM 709 C C . THR A 1 88 ? -4.771 4.356 10.534 1.00 94.62 88 THR A C 1
ATOM 711 O O . THR A 1 88 ? -3.736 4.358 9.866 1.00 94.62 88 THR A O 1
ATOM 714 N N . ILE A 1 89 ? -5.966 4.105 9.998 1.00 94.19 89 ILE A N 1
ATOM 715 C CA . ILE A 1 89 ? -6.169 3.758 8.588 1.00 94.19 89 ILE A CA 1
ATOM 716 C C . ILE A 1 89 ? -5.675 4.891 7.680 1.00 94.19 89 ILE A C 1
ATOM 718 O O . ILE A 1 89 ? -4.875 4.651 6.776 1.00 94.19 89 ILE A O 1
ATOM 722 N N . ASN A 1 90 ? -6.048 6.142 7.961 1.00 94.12 90 ASN A N 1
ATOM 723 C CA . ASN A 1 90 ? -5.592 7.303 7.194 1.00 94.12 90 ASN A CA 1
ATOM 724 C C . ASN A 1 90 ? -4.065 7.463 7.224 1.00 94.12 90 ASN A C 1
ATOM 726 O O . ASN A 1 90 ? -3.452 7.799 6.205 1.00 94.12 90 ASN A O 1
ATOM 730 N N . LEU A 1 91 ? -3.423 7.186 8.364 1.00 94.69 91 LEU A N 1
ATOM 731 C CA . LEU A 1 91 ? -1.964 7.193 8.468 1.00 94.69 91 LEU A CA 1
ATOM 732 C C . LEU A 1 91 ? -1.333 6.115 7.574 1.00 94.69 91 LEU A C 1
ATOM 734 O O . LEU A 1 91 ? -0.362 6.404 6.868 1.00 94.69 91 LEU A O 1
ATOM 738 N N . LEU A 1 92 ? -1.877 4.896 7.583 1.00 94.75 92 LEU A N 1
ATOM 739 C CA . LEU A 1 92 ? -1.410 3.791 6.742 1.00 94.75 92 LEU A CA 1
ATOM 740 C C . LEU A 1 92 ? -1.605 4.096 5.252 1.00 94.75 92 LEU A C 1
ATOM 742 O O . LEU A 1 92 ? -0.651 3.975 4.484 1.00 94.75 92 LEU A O 1
ATOM 746 N N . ILE A 1 93 ? -2.774 4.605 4.851 1.00 93.56 93 ILE A N 1
ATOM 747 C CA . ILE A 1 93 ? -3.059 5.032 3.470 1.00 93.56 93 ILE A CA 1
ATOM 748 C C . ILE A 1 93 ? -2.079 6.129 3.035 1.00 93.56 93 ILE A C 1
ATOM 750 O O . ILE A 1 93 ? -1.476 6.046 1.963 1.00 93.56 93 ILE A O 1
ATOM 754 N N . LYS A 1 94 ? -1.840 7.140 3.878 1.00 93.62 94 LYS A N 1
ATOM 755 C CA . LYS A 1 94 ? -0.869 8.207 3.585 1.00 93.62 94 LYS A CA 1
ATOM 756 C C . LYS A 1 94 ? 0.544 7.650 3.415 1.00 93.62 94 LYS A C 1
ATOM 758 O O . LYS A 1 94 ? 1.279 8.079 2.520 1.00 93.62 94 LYS A O 1
ATOM 763 N N . LYS A 1 95 ? 0.932 6.676 4.245 1.00 93.12 95 LYS A N 1
ATOM 764 C CA . LYS A 1 95 ? 2.209 5.973 4.095 1.00 93.12 95 LYS A CA 1
ATOM 765 C C . LYS A 1 95 ? 2.239 5.123 2.828 1.00 93.12 95 LYS A C 1
ATOM 767 O O . LYS A 1 95 ? 3.306 5.062 2.236 1.00 93.12 95 LYS A O 1
ATOM 772 N N . LEU A 1 96 ? 1.146 4.512 2.380 1.00 92.00 96 LEU A N 1
ATOM 773 C CA . LEU A 1 96 ? 1.078 3.732 1.137 1.00 92.00 96 LEU A CA 1
ATOM 774 C C . LEU A 1 96 ? 1.263 4.628 -0.105 1.00 92.00 96 LEU A C 1
ATOM 776 O O . LEU A 1 96 ? 2.096 4.345 -0.969 1.00 92.00 96 LEU A O 1
ATOM 780 N N . LYS A 1 97 ? 0.582 5.782 -0.136 1.00 91.56 97 LYS A N 1
ATOM 781 C CA . LYS A 1 97 ? 0.604 6.752 -1.252 1.00 91.56 97 LYS A CA 1
ATOM 782 C C . LYS A 1 97 ? 1.910 7.539 -1.399 1.00 91.56 97 LYS A C 1
ATOM 784 O O . LYS A 1 97 ? 2.116 8.244 -2.384 1.00 91.56 97 LYS A O 1
ATOM 789 N N . ARG A 1 98 ? 2.824 7.452 -0.429 1.00 90.88 98 ARG A N 1
ATOM 790 C CA . ARG A 1 98 ? 4.105 8.168 -0.493 1.00 90.88 98 ARG A CA 1
ATOM 791 C C . ARG A 1 98 ? 4.995 7.600 -1.605 1.00 90.88 98 ARG A C 1
ATOM 793 O O . ARG A 1 98 ? 5.304 6.406 -1.613 1.00 90.88 98 ARG A O 1
ATOM 800 N N . LYS A 1 99 ? 5.469 8.486 -2.486 1.00 87.50 99 LYS A N 1
ATOM 801 C CA . LYS A 1 99 ? 6.372 8.184 -3.608 1.00 87.50 99 LYS A CA 1
ATOM 802 C C . LYS A 1 99 ? 7.589 7.355 -3.174 1.00 87.50 99 LYS A C 1
ATOM 804 O O . LYS A 1 99 ? 8.169 7.599 -2.111 1.00 87.50 99 LYS A O 1
ATOM 809 N N . LEU A 1 100 ? 7.981 6.393 -4.009 1.00 85.19 100 LEU A N 1
ATOM 810 C CA . LEU A 1 100 ? 9.209 5.622 -3.815 1.00 85.19 100 LEU A CA 1
ATOM 811 C C . LEU A 1 100 ? 10.451 6.530 -3.909 1.00 85.19 100 LEU A C 1
ATOM 813 O O . LEU A 1 100 ? 10.448 7.497 -4.680 1.00 85.19 100 LEU A O 1
ATOM 817 N N . PRO A 1 101 ? 11.525 6.234 -3.152 1.00 83.75 101 PRO A N 1
ATOM 818 C CA . PRO A 1 101 ? 12.837 6.811 -3.404 1.00 83.75 101 PRO A CA 1
ATOM 819 C C . PRO A 1 101 ? 13.214 6.609 -4.871 1.00 83.75 101 PRO A C 1
ATOM 821 O O . PRO A 1 101 ? 12.912 5.565 -5.452 1.00 83.75 101 PRO A O 1
ATOM 824 N N . LEU A 1 102 ? 13.855 7.612 -5.469 1.00 74.81 102 LEU A N 1
ATOM 825 C CA . LEU A 1 102 ? 14.366 7.479 -6.827 1.00 74.81 102 LEU A CA 1
ATOM 826 C C . LEU A 1 102 ? 15.315 6.276 -6.883 1.00 74.81 102 LEU A C 1
ATOM 828 O O . LEU A 1 102 ? 16.055 5.997 -5.951 1.00 74.81 102 LEU A O 1
ATOM 832 N N . THR A 1 103 ? 15.277 5.535 -7.978 1.00 65.88 103 THR A N 1
ATOM 833 C CA . THR A 1 103 ? 16.326 4.574 -8.305 1.00 65.88 103 THR A CA 1
ATOM 834 C C . THR A 1 103 ? 17.161 5.206 -9.410 1.00 65.88 103 THR A C 1
ATOM 836 O O . THR A 1 103 ? 16.628 5.859 -10.311 1.00 65.88 103 THR A O 1
ATOM 839 N N . ASN A 1 104 ? 18.488 5.077 -9.330 1.00 56.75 104 ASN A N 1
ATOM 840 C CA . ASN A 1 104 ? 19.419 5.732 -10.262 1.00 56.75 104 ASN A CA 1
ATOM 841 C C . ASN A 1 104 ? 19.148 5.370 -11.741 1.00 56.75 104 ASN A C 1
ATOM 843 O O . ASN A 1 104 ? 19.525 6.117 -12.641 1.00 56.75 104 ASN A O 1
ATOM 847 N N . THR A 1 105 ? 18.418 4.279 -11.987 1.00 56.19 105 THR A N 1
ATOM 848 C CA . THR A 1 105 ? 17.959 3.812 -13.301 1.00 56.19 105 THR A CA 1
ATOM 849 C C . THR A 1 105 ? 16.967 4.761 -13.989 1.00 56.19 105 THR A C 1
ATOM 851 O O . THR A 1 105 ? 16.950 4.833 -15.215 1.00 56.19 105 THR A O 1
ATOM 854 N N . GLY A 1 106 ? 16.178 5.544 -13.242 1.00 51.12 106 GLY A N 1
ATOM 855 C CA . GLY A 1 106 ? 15.208 6.490 -13.815 1.00 51.12 106 GLY A CA 1
ATOM 856 C C . GLY A 1 106 ? 15.808 7.831 -14.259 1.00 51.12 106 GLY A C 1
ATOM 857 O O . GLY A 1 106 ? 15.225 8.530 -15.087 1.00 51.12 106 GLY A O 1
ATOM 858 N N . ARG A 1 107 ? 16.981 8.206 -13.729 1.00 51.56 107 ARG A N 1
ATOM 859 C CA . ARG A 1 107 ? 17.606 9.518 -13.982 1.00 51.56 107 ARG A CA 1
ATOM 860 C C . ARG A 1 107 ? 18.355 9.568 -15.319 1.00 51.56 107 ARG A C 1
ATOM 862 O O . ARG A 1 107 ? 18.390 10.620 -15.946 1.00 51.56 107 ARG A O 1
ATOM 869 N N . GLN A 1 108 ? 18.884 8.436 -15.790 1.00 49.66 108 GLN A N 1
ATOM 870 C CA . GLN A 1 108 ? 19.633 8.373 -17.053 1.00 49.66 108 GLN A CA 1
ATOM 871 C C . GLN A 1 108 ? 18.760 8.496 -18.312 1.00 49.66 108 GLN A C 1
ATOM 873 O O . GLN A 1 108 ? 19.264 8.935 -19.341 1.00 49.66 108 GLN A O 1
ATOM 878 N N . ARG A 1 109 ? 17.456 8.181 -18.257 1.00 49.19 109 ARG A N 1
ATOM 879 C CA . ARG A 1 109 ? 16.571 8.320 -19.432 1.00 49.19 109 ARG A CA 1
ATOM 880 C C . ARG A 1 109 ? 16.152 9.760 -19.744 1.00 49.19 109 ARG A C 1
ATOM 882 O O . ARG A 1 109 ? 15.750 10.018 -20.867 1.00 49.19 109 ARG A O 1
ATOM 889 N N . LYS A 1 110 ? 16.258 10.704 -18.799 1.00 49.88 110 LYS A N 1
ATOM 890 C CA . LYS A 1 110 ? 15.864 12.109 -19.032 1.00 49.88 110 LYS A CA 1
ATOM 891 C C . LYS A 1 110 ? 16.955 12.985 -19.661 1.00 49.88 110 LYS A C 1
ATOM 893 O O . LYS A 1 110 ? 16.659 14.113 -20.021 1.00 49.88 110 LYS A O 1
ATOM 898 N N . HIS A 1 111 ? 18.182 12.479 -19.806 1.00 46.12 111 HIS A N 1
ATOM 899 C CA . HIS A 1 111 ? 19.293 13.193 -20.457 1.00 46.12 111 HIS A CA 1
ATOM 900 C C . HIS A 1 111 ? 19.576 12.724 -21.895 1.00 46.12 111 HIS A C 1
ATOM 902 O O . HIS A 1 111 ? 20.584 13.113 -22.477 1.00 46.12 111 HIS A O 1
ATOM 908 N N . ARG A 1 112 ? 18.709 11.885 -22.473 1.00 44.34 112 ARG A N 1
ATOM 909 C CA . ARG A 1 112 ? 18.760 11.492 -23.888 1.00 44.34 112 ARG A CA 1
ATOM 910 C C . ARG A 1 112 ? 17.408 11.773 -24.542 1.00 44.34 112 ARG A C 1
ATOM 912 O O . ARG A 1 112 ? 16.640 10.842 -24.766 1.00 44.34 112 ARG A O 1
ATOM 919 N N . LEU A 1 113 ? 17.116 13.047 -24.762 1.00 38.94 113 LEU A N 1
ATOM 920 C CA . LEU A 1 113 ? 16.102 13.553 -25.686 1.00 38.94 113 LEU A CA 1
ATOM 921 C C . LEU A 1 113 ? 16.635 14.866 -26.248 1.00 38.94 113 LEU A C 1
ATOM 923 O O . LEU A 1 113 ? 17.131 15.666 -25.422 1.00 38.94 113 LEU A O 1
#

=== Feature glossary ===
Key to the feature types in this record:

— What the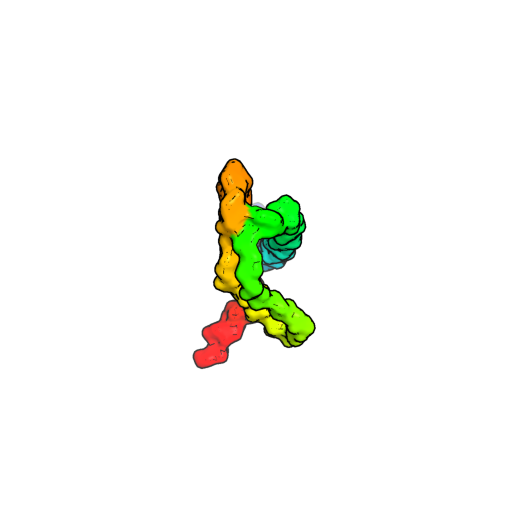 protein is —

Primary structure: the covalent order of the twenty standard amino acids along the backbone. Two proteins with the same sequence will (almost always) fold to the same structure; two with 30% identity often share a fold but not the details.

Database cross-references. InterPro integrates a dozen domain/family signature databases into unified entries with residue-range hits. GO terms attach function/process/location labels with evidence codes. CATH codes position the fold in a four-level structural taxonomy. Organism is the NCBI-taxonomy species name.

— Where its atoms are —

The mmCIF block holds the 3D Cartesian coordinates of each backbone atom (N, Cα, C, O) in ångströms. mmCIF is the PDB's canonical archive format — a tagged-loop text representation of the atomic model.

Six rendered views show the 3D structure from the faces of a cube — i.e. along ±x, ±y, ±z. Rendering representation is drawn randomly per protein from cartoon (secondary-structure ribbons), sticks (backbone bonds), or molecular surface; coloring is either N→C rainbow (blue at the N-terminus through red at the C-terminus) or one color per chain.

— Local backbone conformation —

DSSP 8-state secondary structure assigns each residue one of H (α-helix), G (3₁₀-helix), I (π-helix), E (extended β-strand), B (isolated β-bridge), T (hydrogen-bonded turn), S (bend), or '-' (coil). The assignment is computed from backbone hydrogen-bond geometry via the Kabsch–Sander algorithm.

P-SEA three-state annotation labels each residue as helix, strand, or coil based purely on the geometry of the Cα trace. It serves as a fallback when the full backbone (and thus DSSP) is unavailable.

The φ/ψ torsion pair specifies the backbone conformation at each residue. φ rotates about the N–Cα bond, ψ about the Cα–C bond. Steric clashes forbid most of the (φ, ψ) plane — the allowed regions (α-helix basin, β-sheet basin, left-handed helix) are the Ramachandran-allowed regions.

— Global shape and packing —

The geometric summary reports three shape descriptors. Rg (radius of gyration) measures how spread out the Cα atoms are about their centre of mass; compact globular proteins have small Rg, elongated or unfolded ones large. Cα contacts (<8 Å, |i−j|>4) count long-range residue pairs in spatial proximity — high for tightly packed folds, near zero for rods or random coil. The bounding-box extents give the protein's footprint along x, y, z in Å.

Accessible surface area quantifies burial. A residue with SASA near zero is packed into the hydrophobic core; one with SASA >100 Å² sits on the surface. Computed here via the Shrake–Rupley numerical algorithm with a 1.4 Å probe.

Plot images: a contact map (which residues are close in 3D, as an N×N binary image), a Ramachandran scatter (backbone torsion angles, revealing secondary-structure composition at a glance), and — for AlphaFold structures — a PAE heatmap (pairwise prediction confidence).

— Structural neighborhood —

The Foldseek 3Di string encodes local tertiary geometry as a 20-letter alphabet — one character per residue — derived from the relative positions of nearby Cα atoms. Unlike the amino-acid sequence, 3Di is a direct function of the 3D structure, so two proteins with the same fold have similar 3Di strings even at low sequence identity.

Nearest PDB neighbors are the top structural matches found by Foldseek when searching this structure against the entire Protein Data Bank. Each hit reports a TM-score (0 to 1; >0.5 almost always implies the same fold) and an E-value. These are *structural* homologs — they may share no detectable sequence similarity.

— Confidence and disorder —

For AlphaFold models, the B-factor field carries pLDDT — the model's own estimate of local accuracy on a 0–100 scale. Regions with pLDDT<50 should be treated as essentially unmodeled; they often correspond to intrinsically disordered segments.

B-factor (Debye–Waller factor) reflects atomic displacement in the crystal lattice. It is an experimental observable (units Å²), not a prediction; low values mean the atom is pinned down, high values mean it moves or is heterogeneous across the crystal.

Predicted aligned error is AlphaFold's pairwise confidence. Unlike pLDDT (per-residue), PAE is per-residue-pair and captures whether two parts of the structure are correctly placed relative to each other. Units are ångströms of expected positional error.